Protein AF-A0ABD2P2S1-F1 (afdb_monomer_lite)

pLDDT: mean 74.18, std 14.14, range [40.62, 89.56]

Sequence (61 aa):
DDSEEDTCCCLVCAESYNDDASGLDWIQCISCKGWAHITCIKGDIRKYICLNCFSDDEYSD

Structure (mmCIF, N/CA/C/O backbone):
data_AF-A0ABD2P2S1-F1
#
_entry.id   AF-A0ABD2P2S1-F1
#
loop_
_atom_site.group_PDB
_atom_site.id
_atom_site.type_symbol
_atom_site.label_atom_id
_atom_site.label_alt_id
_atom_site.label_comp_id
_atom_site.label_asym_id
_atom_site.label_entity_id
_atom_site.label_seq_id
_atom_site.pdbx_PDB_ins_code
_atom_site.Cartn_x
_atom_site.Cartn_y
_atom_site.Cartn_z
_atom_site.occupancy
_atom_site.B_iso_or_equiv
_atom_site.auth_seq_id
_atom_site.auth_comp_id
_atom_site.auth_asym_id
_atom_site.auth_atom_id
_atom_site.pdbx_PDB_model_num
ATOM 1 N N . ASP A 1 1 ? 20.828 17.671 13.125 1.00 40.62 1 ASP A N 1
ATOM 2 C CA . ASP A 1 1 ? 20.544 16.236 13.178 1.00 40.62 1 ASP A CA 1
ATOM 3 C C . ASP A 1 1 ? 19.374 16.042 12.239 1.00 40.62 1 ASP A C 1
ATOM 5 O O . ASP A 1 1 ? 18.244 16.329 12.608 1.00 40.62 1 ASP A O 1
ATOM 9 N N . ASP A 1 2 ? 19.697 15.844 10.963 1.00 43.94 2 ASP A N 1
ATOM 10 C CA . ASP A 1 2 ? 18.723 15.735 9.875 1.00 43.94 2 ASP A CA 1
ATOM 11 C C . ASP A 1 2 ? 18.180 14.308 9.960 1.00 43.94 2 ASP A C 1
ATOM 13 O O . ASP A 1 2 ? 18.732 13.375 9.382 1.00 43.94 2 ASP A O 1
ATOM 17 N N . SER A 1 3 ? 17.210 14.105 10.853 1.00 48.28 3 SER A N 1
ATOM 18 C CA . SER A 1 3 ? 16.470 12.852 10.907 1.00 48.28 3 SER A CA 1
ATOM 19 C C . SER A 1 3 ? 15.576 12.833 9.675 1.00 48.28 3 SER A C 1
ATOM 21 O O . SER A 1 3 ? 14.415 13.234 9.724 1.00 48.28 3 SER A O 1
ATOM 23 N N . GLU A 1 4 ? 16.157 12.414 8.551 1.00 53.53 4 GLU A N 1
ATOM 24 C CA . GLU A 1 4 ? 15.456 11.867 7.395 1.00 53.53 4 GLU A CA 1
ATOM 25 C C . GLU A 1 4 ? 14.735 10.598 7.870 1.00 53.53 4 GLU A C 1
ATOM 27 O O . GLU A 1 4 ? 15.127 9.471 7.569 1.00 53.53 4 GLU A O 1
ATOM 32 N N . GLU A 1 5 ? 13.721 10.780 8.718 1.00 54.00 5 GLU A N 1
ATOM 33 C CA . GLU A 1 5 ? 12.753 9.751 9.032 1.00 54.00 5 GLU A CA 1
ATOM 34 C C . GLU A 1 5 ? 12.106 9.406 7.698 1.00 54.00 5 GLU A C 1
ATOM 36 O O . GLU A 1 5 ? 11.241 10.138 7.206 1.00 54.00 5 GLU A O 1
ATOM 41 N N . ASP A 1 6 ? 12.616 8.333 7.088 1.00 56.06 6 ASP A N 1
ATOM 42 C CA . ASP A 1 6 ? 12.030 7.597 5.975 1.00 56.06 6 ASP A CA 1
ATOM 43 C C . ASP A 1 6 ? 10.614 7.227 6.410 1.00 56.06 6 ASP A C 1
ATOM 45 O O . ASP A 1 6 ? 10.336 6.200 7.033 1.00 56.06 6 ASP A O 1
ATOM 49 N N . THR A 1 7 ? 9.729 8.199 6.237 1.00 63.53 7 THR A N 1
ATOM 50 C CA . THR A 1 7 ? 8.386 8.188 6.771 1.00 63.53 7 THR A CA 1
ATOM 51 C C . THR A 1 7 ? 7.661 7.221 5.870 1.00 63.53 7 THR A C 1
ATOM 53 O O . THR A 1 7 ? 7.325 7.522 4.726 1.00 63.53 7 THR A O 1
ATOM 56 N N . CYS A 1 8 ? 7.526 5.994 6.362 1.00 73.94 8 CYS A N 1
ATOM 57 C CA . CYS A 1 8 ? 6.863 4.918 5.658 1.00 73.94 8 CYS A CA 1
ATOM 58 C C . CYS A 1 8 ? 5.398 5.325 5.443 1.00 73.94 8 CYS A C 1
ATOM 60 O O . CYS A 1 8 ? 4.567 5.230 6.347 1.00 73.94 8 CYS A O 1
ATOM 62 N N . CYS A 1 9 ? 5.106 5.867 4.262 1.00 83.88 9 CYS A N 1
ATOM 63 C CA . CYS A 1 9 ? 3.788 6.355 3.877 1.00 83.88 9 CYS A CA 1
ATOM 64 C C . CYS A 1 9 ? 3.064 5.309 3.036 1.00 83.88 9 CYS A C 1
ATOM 66 O O . CYS A 1 9 ? 3.647 4.663 2.163 1.00 83.88 9 CYS A O 1
ATOM 68 N N . CYS A 1 10 ? 1.764 5.161 3.270 1.00 86.88 10 CYS A N 1
ATOM 69 C CA . CYS A 1 10 ? 0.938 4.229 2.526 1.00 86.88 10 CYS A CA 1
ATOM 70 C C . CYS A 1 10 ? 0.794 4.683 1.069 1.00 86.88 10 CYS A C 1
ATOM 72 O O . CYS A 1 10 ? 0.243 5.744 0.791 1.00 86.88 10 CYS A O 1
ATOM 74 N N . LEU A 1 11 ? 1.184 3.832 0.120 1.00 87.00 11 LEU A N 1
ATOM 75 C CA . LEU A 1 11 ? 1.067 4.102 -1.320 1.00 87.00 11 LEU A CA 1
ATOM 76 C C . LEU A 1 11 ? -0.379 4.273 -1.830 1.00 87.00 11 LEU A C 1
ATOM 78 O O . LEU A 1 11 ? -0.567 4.636 -2.988 1.00 87.00 11 LEU A O 1
ATOM 82 N N . VAL A 1 12 ? -1.395 3.980 -1.009 1.00 85.19 12 VAL A N 1
ATOM 83 C CA . VAL A 1 12 ? -2.818 4.077 -1.385 1.00 85.19 12 VAL A CA 1
ATOM 84 C C . VAL A 1 12 ? -3.478 5.337 -0.823 1.00 85.19 12 VAL A C 1
ATOM 86 O O . VAL A 1 12 ? -4.132 6.057 -1.570 1.00 85.19 12 VAL A O 1
ATOM 89 N N . CYS A 1 13 ? -3.337 5.604 0.480 1.00 86.81 13 CYS A N 1
ATOM 90 C CA . CYS A 1 13 ? -3.963 6.760 1.137 1.00 86.81 13 CYS A CA 1
ATOM 91 C C . CYS A 1 13 ? -3.005 7.931 1.390 1.00 86.81 13 CYS A C 1
ATOM 93 O O . CYS A 1 13 ? -3.459 8.984 1.822 1.00 86.81 13 CYS A O 1
ATOM 95 N N . ALA A 1 14 ? -1.706 7.758 1.123 1.00 83.75 14 ALA A N 1
ATOM 96 C CA . ALA A 1 14 ? -0.641 8.724 1.401 1.00 83.7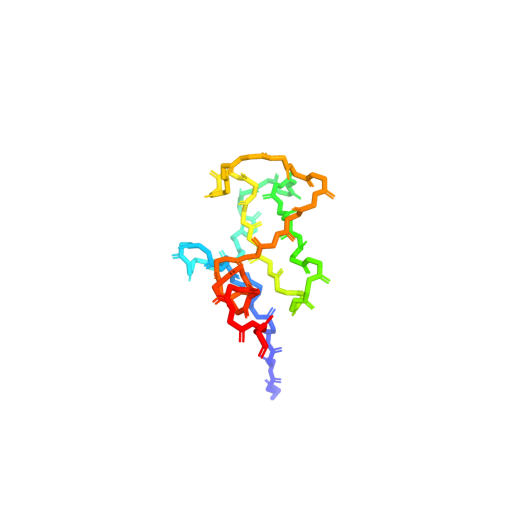5 14 ALA A CA 1
ATOM 97 C C . ALA A 1 14 ? -0.502 9.130 2.882 1.00 83.75 14 ALA A C 1
ATOM 99 O O . ALA A 1 14 ? 0.191 10.096 3.187 1.00 83.75 14 ALA A O 1
ATOM 100 N N . GLU A 1 15 ? -1.120 8.388 3.804 1.00 82.44 15 GLU A N 1
ATOM 101 C CA . GLU A 1 15 ? -0.943 8.604 5.240 1.00 82.44 15 GLU A CA 1
ATOM 102 C C . GLU A 1 15 ? 0.314 7.894 5.746 1.00 82.44 15 GLU A C 1
ATOM 104 O O . GLU A 1 15 ? 0.640 6.784 5.307 1.00 82.44 15 GLU A O 1
ATOM 109 N N . SER A 1 16 ? 1.024 8.550 6.662 1.00 76.56 16 SER A N 1
ATOM 110 C CA . SER A 1 16 ? 2.215 8.013 7.314 1.00 76.56 16 SER A CA 1
ATOM 111 C C . SER A 1 16 ? 1.861 6.899 8.292 1.00 76.56 16 SER A C 1
ATOM 113 O O . SER A 1 16 ? 0.761 6.863 8.849 1.00 76.56 16 SER A O 1
ATOM 115 N N . TYR A 1 17 ? 2.824 6.012 8.537 1.00 70.81 17 TYR A N 1
ATOM 116 C CA . TYR A 1 17 ? 2.760 5.068 9.642 1.00 70.81 17 TYR A CA 1
ATOM 117 C C . TYR A 1 17 ? 2.448 5.796 10.948 1.00 70.81 17 TYR A C 1
ATOM 119 O O . TYR A 1 17 ? 3.221 6.636 11.404 1.00 70.81 17 TYR A O 1
ATOM 127 N N . ASN A 1 18 ? 1.286 5.490 11.522 1.00 67.94 18 ASN A N 1
ATOM 128 C CA . ASN A 1 18 ? 0.876 6.026 12.807 1.00 67.94 18 ASN A CA 1
ATOM 129 C C . ASN A 1 18 ? 1.102 4.942 13.862 1.00 67.94 18 ASN A C 1
ATOM 131 O O . ASN A 1 18 ? 0.448 3.900 13.826 1.00 67.94 18 ASN A O 1
ATOM 135 N N . ASP A 1 19 ? 2.029 5.187 14.787 1.00 61.59 19 ASP A N 1
ATOM 136 C CA . ASP A 1 19 ? 2.452 4.224 15.819 1.00 61.59 19 ASP A CA 1
ATOM 137 C C . ASP A 1 19 ? 1.287 3.794 16.743 1.00 61.59 19 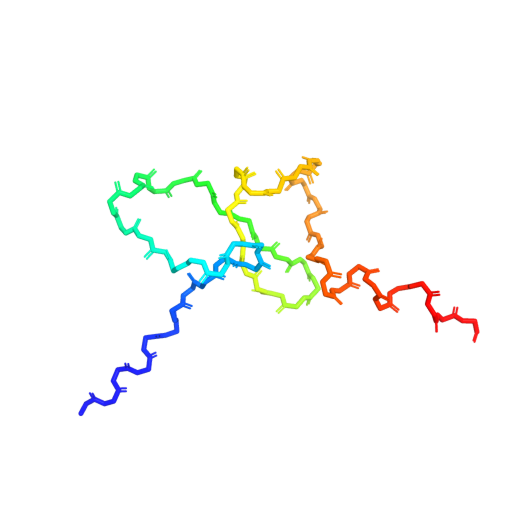ASP A C 1
ATOM 139 O O . ASP A 1 19 ? 1.267 2.685 17.272 1.00 61.59 19 ASP A O 1
ATOM 143 N N . ASP A 1 20 ? 0.243 4.629 16.839 1.00 58.66 20 ASP A N 1
ATOM 144 C CA . ASP A 1 20 ? -1.006 4.358 17.567 1.00 58.66 20 ASP A CA 1
ATOM 145 C C . ASP A 1 20 ? -1.850 3.217 16.953 1.00 58.66 20 ASP A C 1
ATOM 147 O O . ASP A 1 20 ? -2.653 2.576 17.637 1.00 58.66 20 ASP A O 1
ATOM 151 N N . ALA A 1 21 ? -1.668 2.910 15.665 1.00 57.75 21 ALA A N 1
ATOM 152 C CA . ALA A 1 21 ? -2.412 1.869 14.960 1.00 57.75 21 ALA A CA 1
ATOM 153 C C . ALA A 1 21 ? -1.747 0.492 15.114 1.00 57.75 21 ALA A C 1
ATOM 155 O O . ALA A 1 21 ? -1.386 -0.136 14.127 1.00 57.75 21 ALA A O 1
ATOM 156 N N . SER A 1 22 ? -1.573 0.037 16.361 1.00 52.72 22 SER A N 1
ATOM 157 C CA . SER A 1 22 ? -1.298 -1.356 16.774 1.00 52.72 22 SER A CA 1
ATOM 158 C C . SER A 1 22 ? -0.682 -2.278 15.696 1.00 52.72 22 SER A C 1
ATOM 160 O O . SER A 1 22 ? -1.258 -3.283 15.291 1.00 52.72 22 SER A O 1
ATOM 162 N N . GLY A 1 23 ? 0.526 -1.937 15.252 1.00 58.56 23 GLY A N 1
ATOM 163 C CA . GLY A 1 23 ? 1.603 -2.855 14.886 1.00 58.56 23 GLY A CA 1
ATOM 164 C C . GLY A 1 23 ? 1.548 -3.740 13.632 1.00 58.56 23 GLY A C 1
ATOM 165 O O . GLY A 1 23 ? 2.630 -4.160 13.237 1.00 58.56 23 GLY A O 1
ATOM 166 N N . LEU A 1 24 ? 0.422 -4.128 13.018 1.00 63.34 24 LEU A N 1
ATOM 167 C CA . LEU A 1 24 ? 0.473 -5.367 12.199 1.00 63.34 24 LEU A CA 1
ATOM 168 C C . LEU A 1 24 ? -0.399 -5.458 10.943 1.00 63.34 24 LEU A C 1
ATOM 170 O O . LEU A 1 24 ? -0.901 -6.534 10.648 1.00 63.34 24 LEU A O 1
ATOM 174 N N . ASP A 1 25 ? -0.503 -4.410 10.128 1.00 76.00 25 ASP A N 1
ATOM 175 C CA . ASP A 1 25 ? -1.196 -4.548 8.838 1.00 76.00 25 ASP A CA 1
ATOM 176 C C . ASP A 1 25 ? -0.560 -3.710 7.722 1.00 76.00 25 ASP A C 1
ATOM 178 O O . ASP A 1 25 ? -1.227 -2.905 7.080 1.00 76.00 25 ASP A O 1
ATOM 182 N N . TRP A 1 26 ? 0.737 -3.893 7.461 1.00 84.75 26 TRP A N 1
ATOM 183 C CA . TRP A 1 26 ? 1.416 -3.292 6.307 1.00 84.75 26 TRP A CA 1
ATOM 184 C C . TRP A 1 26 ? 1.968 -4.353 5.365 1.00 84.75 26 TRP A C 1
ATOM 186 O O . TRP A 1 26 ? 2.421 -5.418 5.781 1.00 84.75 26 TRP A O 1
ATOM 196 N N . ILE A 1 27 ? 1.950 -4.042 4.077 1.00 87.00 27 ILE A N 1
ATOM 197 C CA . ILE A 1 27 ? 2.452 -4.903 3.022 1.00 87.00 27 ILE A CA 1
ATOM 198 C C . ILE A 1 27 ? 3.417 -4.148 2.116 1.00 87.00 27 ILE A C 1
ATOM 200 O O . ILE A 1 27 ? 3.175 -3.007 1.716 1.00 87.00 27 ILE A O 1
ATOM 204 N N . GLN A 1 28 ? 4.524 -4.805 1.788 1.00 88.81 28 GLN A N 1
ATOM 205 C CA . GLN A 1 28 ? 5.545 -4.253 0.915 1.00 88.81 28 GLN A CA 1
ATOM 206 C C . GLN A 1 28 ? 5.284 -4.654 -0.539 1.00 88.81 28 GLN A C 1
ATOM 208 O O . GLN A 1 28 ? 5.062 -5.825 -0.852 1.00 88.81 28 GLN A O 1
ATOM 213 N N . CYS A 1 29 ? 5.335 -3.678 -1.441 1.00 88.81 29 CYS A N 1
ATOM 214 C CA . CYS A 1 29 ? 5.292 -3.897 -2.876 1.00 88.81 29 CYS A CA 1
ATOM 215 C C . CYS A 1 29 ? 6.516 -4.712 -3.301 1.00 88.81 29 CYS A C 1
ATOM 217 O O . CYS A 1 29 ? 7.660 -4.330 -3.040 1.00 88.81 29 CYS A O 1
ATOM 219 N N . ILE A 1 30 ? 6.294 -5.825 -3.998 1.00 89.56 30 ILE A N 1
ATOM 220 C CA . ILE A 1 30 ? 7.396 -6.697 -4.422 1.00 89.56 30 ILE A CA 1
ATOM 221 C C . ILE A 1 30 ? 8.304 -6.039 -5.472 1.00 89.56 30 ILE A C 1
ATOM 223 O O . ILE A 1 30 ? 9.487 -6.385 -5.517 1.00 89.56 30 ILE A O 1
ATOM 227 N N . SER A 1 31 ? 7.763 -5.083 -6.243 1.00 89.12 31 SER A N 1
ATOM 228 C CA . SER A 1 31 ? 8.444 -4.358 -7.324 1.00 89.12 31 SER A CA 1
ATOM 229 C C . SER A 1 31 ? 9.245 -3.158 -6.799 1.00 89.12 31 SER A C 1
ATOM 231 O O . SER A 1 31 ? 10.469 -3.226 -6.726 1.00 89.12 31 SER A O 1
ATOM 233 N N . CYS A 1 32 ? 8.580 -2.095 -6.329 1.00 88.19 32 CYS A N 1
ATOM 234 C CA . CYS A 1 32 ? 9.251 -0.860 -5.896 1.00 88.19 32 CYS A CA 1
ATOM 235 C C . CYS A 1 32 ? 9.696 -0.832 -4.427 1.00 88.19 32 CYS A C 1
ATOM 237 O O . CYS A 1 32 ? 10.224 0.180 -3.978 1.00 88.19 32 CYS A O 1
ATOM 239 N N . LYS A 1 33 ? 9.447 -1.898 -3.653 1.00 86.75 33 LYS A N 1
ATOM 240 C CA . LYS A 1 33 ? 9.756 -1.983 -2.211 1.00 86.75 33 LYS A CA 1
ATOM 241 C C . LYS A 1 33 ? 9.063 -0.946 -1.314 1.00 86.75 33 LYS A C 1
ATOM 243 O O . LYS A 1 33 ? 9.357 -0.910 -0.122 1.00 86.75 33 LYS A O 1
ATOM 248 N N . GLY A 1 34 ? 8.117 -0.166 -1.841 1.00 87.50 34 GLY A N 1
ATOM 249 C CA . GLY A 1 34 ? 7.286 0.746 -1.052 1.00 87.50 34 GLY A CA 1
ATOM 250 C C . GLY A 1 34 ? 6.182 0.023 -0.277 1.00 87.50 34 GLY A C 1
ATOM 251 O O . GLY A 1 34 ? 5.921 -1.158 -0.507 1.00 87.50 34 GLY A O 1
ATOM 252 N N . TRP A 1 35 ? 5.514 0.729 0.629 1.00 87.94 35 TRP A N 1
ATOM 253 C CA . TRP A 1 35 ? 4.640 0.126 1.634 1.00 87.94 35 TRP A CA 1
ATOM 254 C C . TRP A 1 35 ? 3.194 0.617 1.536 1.00 87.94 35 TRP A C 1
ATOM 256 O O . TRP A 1 35 ? 2.922 1.741 1.125 1.00 87.94 35 TRP A O 1
ATOM 266 N N . ALA A 1 36 ? 2.236 -0.228 1.899 1.00 87.75 36 ALA A N 1
ATOM 267 C CA . ALA A 1 36 ? 0.835 0.164 2.021 1.00 87.75 36 ALA A CA 1
ATOM 268 C C . ALA A 1 36 ? 0.157 -0.574 3.168 1.00 87.75 36 ALA A C 1
ATOM 270 O O . ALA A 1 36 ? 0.550 -1.688 3.507 1.00 87.75 36 ALA A O 1
ATOM 271 N N . HIS A 1 37 ? -0.898 0.012 3.722 1.00 87.31 37 HIS A N 1
ATOM 272 C CA . HIS A 1 37 ? -1.7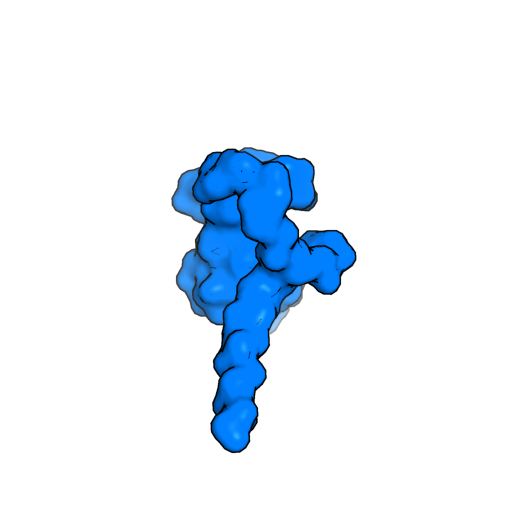37 -0.696 4.677 1.00 87.31 37 HIS A CA 1
ATOM 273 C C . HIS A 1 37 ? -2.444 -1.878 3.997 1.00 87.31 37 HIS A C 1
ATOM 275 O O . HIS A 1 37 ? -3.047 -1.719 2.932 1.00 87.31 37 HIS A O 1
ATOM 281 N N . ILE A 1 38 ? -2.445 -3.042 4.647 1.00 85.38 38 ILE A N 1
ATOM 282 C CA . ILE A 1 38 ? -3.215 -4.230 4.257 1.00 85.38 38 ILE A CA 1
ATOM 283 C C . ILE A 1 38 ? -4.705 -3.883 4.147 1.00 85.38 38 ILE A C 1
ATOM 285 O O . ILE A 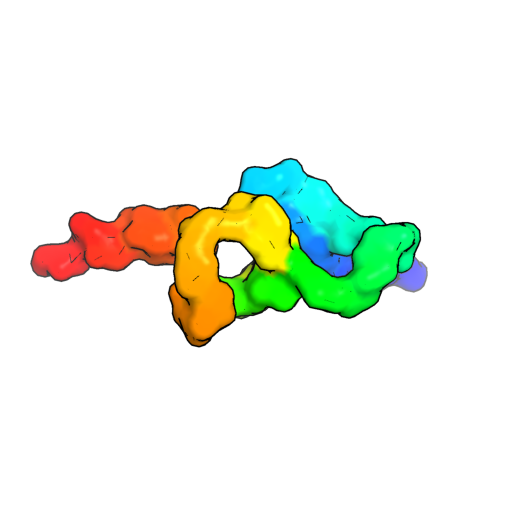1 38 ? -5.384 -4.357 3.245 1.00 85.38 38 ILE A O 1
ATOM 289 N N . THR A 1 39 ? -5.205 -2.995 5.007 1.00 85.00 39 THR A N 1
ATOM 290 C CA . THR A 1 39 ? -6.594 -2.512 4.979 1.00 85.00 39 THR A CA 1
ATOM 291 C C . THR A 1 39 ? -6.897 -1.584 3.799 1.00 85.00 39 THR A C 1
ATOM 293 O O . THR A 1 39 ? -8.046 -1.504 3.363 1.00 85.00 39 THR A O 1
ATOM 296 N N . CYS A 1 40 ? -5.889 -0.886 3.263 1.00 85.75 40 CYS A N 1
ATOM 297 C CA . CYS A 1 40 ? -6.045 -0.028 2.089 1.00 85.75 40 CYS A CA 1
ATOM 298 C C . CYS A 1 40 ? -6.019 -0.818 0.778 1.00 85.75 40 CYS A C 1
ATOM 300 O O . CYS A 1 40 ? -6.549 -0.348 -0.230 1.00 85.75 40 CYS A O 1
ATOM 302 N N . ILE A 1 41 ? -5.406 -2.000 0.770 1.00 83.62 41 ILE A N 1
ATOM 303 C CA . ILE A 1 41 ? -5.364 -2.851 -0.414 1.00 83.62 41 ILE A CA 1
ATOM 304 C C . ILE A 1 41 ? -6.568 -3.795 -0.429 1.00 83.62 41 ILE A C 1
ATOM 306 O O . ILE A 1 41 ? -7.060 -4.253 0.599 1.00 83.62 41 ILE A O 1
ATOM 310 N N . LYS A 1 42 ? -7.060 -4.105 -1.627 1.00 76.38 42 LYS A N 1
ATOM 311 C CA . LYS A 1 42 ? -8.092 -5.124 -1.831 1.00 76.38 42 LYS A CA 1
ATOM 312 C C . LYS A 1 42 ? -7.503 -6.237 -2.684 1.00 76.38 42 LYS A C 1
ATOM 314 O O . LYS A 1 42 ? -7.139 -5.985 -3.827 1.00 76.38 42 LYS A O 1
ATOM 319 N N . GLY A 1 43 ? -7.422 -7.451 -2.141 1.00 71.62 43 GLY A N 1
ATOM 320 C CA . GLY A 1 43 ? -6.954 -8.628 -2.875 1.00 71.62 43 GLY A CA 1
ATOM 321 C C . GLY A 1 43 ? -6.013 -9.523 -2.073 1.00 71.62 43 GLY A C 1
ATOM 322 O O . GLY A 1 43 ? -5.977 -9.479 -0.845 1.00 71.62 43 GLY A O 1
ATOM 323 N N . ASP A 1 44 ? -5.258 -10.353 -2.793 1.00 73.62 44 ASP A N 1
ATOM 324 C CA . ASP A 1 44 ? -4.301 -11.294 -2.218 1.00 73.62 44 ASP A CA 1
ATOM 325 C C . ASP A 1 44 ? -3.050 -10.586 -1.675 1.00 73.62 44 ASP A C 1
ATOM 327 O O . ASP A 1 44 ? -2.180 -10.130 -2.417 1.00 73.62 44 ASP A O 1
ATOM 331 N N . ILE A 1 45 ? -2.893 -10.614 -0.353 1.00 77.31 45 ILE A N 1
ATOM 332 C CA . ILE A 1 45 ? -1.713 -10.114 0.374 1.00 77.31 45 ILE A CA 1
ATOM 333 C C . ILE A 1 45 ? -0.421 -10.915 0.106 1.00 77.31 45 ILE A C 1
ATOM 335 O O . ILE A 1 45 ? 0.640 -10.585 0.622 1.00 77.31 45 ILE A O 1
ATOM 339 N N . ARG A 1 46 ? -0.466 -12.001 -0.676 1.00 78.75 46 ARG A N 1
ATOM 340 C CA . ARG A 1 46 ? 0.727 -12.820 -0.966 1.00 78.75 46 ARG A CA 1
ATOM 341 C C . ARG A 1 46 ? 1.651 -12.199 -2.012 1.00 78.75 46 ARG A C 1
ATOM 343 O O . ARG A 1 46 ? 2.845 -12.484 -2.007 1.00 78.75 46 ARG A O 1
ATOM 350 N N . LYS A 1 47 ? 1.101 -11.410 -2.936 1.00 81.12 47 LYS A N 1
ATOM 351 C CA . LYS A 1 47 ? 1.836 -10.759 -4.029 1.00 81.12 47 LYS A CA 1
ATOM 352 C C . LYS A 1 47 ? 1.269 -9.364 -4.251 1.00 81.12 47 LYS A C 1
ATOM 354 O O . LYS A 1 47 ? 0.507 -9.137 -5.184 1.00 81.12 47 LYS A O 1
ATOM 359 N N . TYR A 1 48 ? 1.628 -8.440 -3.372 1.00 87.06 48 TYR A N 1
ATOM 360 C CA . TYR A 1 48 ? 1.216 -7.054 -3.529 1.00 87.06 48 TYR A CA 1
ATOM 361 C C . TYR A 1 48 ? 2.125 -6.317 -4.510 1.00 87.06 48 TYR A C 1
ATOM 363 O O . TYR A 1 48 ? 3.347 -6.271 -4.347 1.00 87.06 48 TYR A O 1
ATOM 371 N N . ILE A 1 49 ? 1.494 -5.724 -5.517 1.00 88.31 49 ILE A N 1
ATOM 372 C CA . ILE A 1 49 ? 2.082 -4.768 -6.448 1.00 88.31 49 ILE A CA 1
ATOM 373 C C . ILE A 1 49 ? 1.237 -3.501 -6.322 1.00 88.31 49 ILE A C 1
ATOM 375 O O . ILE A 1 49 ? 0.011 -3.563 -6.416 1.00 88.31 49 ILE A O 1
ATOM 379 N N . CYS A 1 50 ? 1.870 -2.361 -6.048 1.00 87.56 50 CYS A N 1
ATOM 380 C CA . CYS A 1 50 ? 1.151 -1.097 -5.916 1.00 87.56 50 CYS A CA 1
ATOM 381 C C . CYS A 1 50 ? 0.625 -0.612 -7.274 1.00 87.56 50 CYS A C 1
ATOM 383 O O . CYS A 1 50 ? 1.155 -0.987 -8.318 1.00 87.56 50 CYS A O 1
ATOM 385 N N . LEU A 1 51 ? -0.378 0.269 -7.254 1.00 82.56 51 LEU A N 1
ATOM 386 C CA . LEU A 1 51 ? -1.001 0.814 -8.467 1.00 82.56 51 LEU A CA 1
ATOM 387 C C . LEU A 1 51 ? 0.019 1.443 -9.427 1.00 82.56 51 LEU A C 1
ATOM 389 O O . LEU A 1 51 ? -0.099 1.257 -10.631 1.00 82.56 51 LEU A O 1
ATOM 393 N N . ASN A 1 52 ? 1.049 2.103 -8.889 1.00 82.62 52 ASN A N 1
ATOM 394 C CA . ASN A 1 52 ? 2.103 2.736 -9.686 1.00 82.62 52 ASN A CA 1
ATOM 395 C C . ASN A 1 52 ? 2.940 1.719 -10.479 1.00 82.62 52 ASN A C 1
ATOM 397 O O . ASN A 1 52 ? 3.334 1.998 -11.604 1.00 82.62 52 ASN A O 1
ATOM 401 N N . CYS A 1 53 ? 3.221 0.549 -9.898 1.00 86.44 53 CYS A N 1
ATOM 402 C CA . CYS A 1 53 ? 3.937 -0.527 -10.589 1.00 86.44 53 CYS A CA 1
ATOM 403 C C . CYS A 1 53 ? 3.002 -1.353 -11.473 1.00 86.44 53 CYS A C 1
ATOM 405 O O . CYS A 1 53 ? 3.420 -1.849 -12.507 1.00 86.44 53 CYS A O 1
ATOM 407 N N . PHE A 1 54 ? 1.741 -1.507 -11.070 1.00 80.19 54 PHE A N 1
ATOM 408 C CA . PHE A 1 54 ? 0.757 -2.265 -11.834 1.00 80.19 54 PHE A CA 1
ATOM 409 C C . PHE A 1 54 ? 0.435 -1.594 -13.177 1.00 80.19 54 PHE A C 1
ATOM 411 O O . PHE A 1 54 ? 0.225 -2.281 -14.167 1.00 80.19 54 PHE A O 1
ATOM 418 N N . SER A 1 55 ? 0.436 -0.258 -13.236 1.00 70.81 55 SER A N 1
ATOM 419 C CA . SER A 1 55 ? 0.228 0.488 -14.484 1.00 70.81 55 SER A CA 1
ATOM 420 C C . SER A 1 55 ? 1.392 0.414 -15.480 1.00 70.81 55 SER A C 1
ATOM 422 O O . SER A 1 55 ? 1.196 0.766 -16.639 1.00 70.81 55 SER A O 1
ATOM 424 N N . ASP A 1 56 ? 2.585 0.002 -15.044 1.00 59.53 56 ASP A N 1
ATOM 425 C CA . ASP A 1 56 ? 3.789 -0.075 -15.889 1.00 59.53 56 ASP A CA 1
ATOM 426 C C . ASP A 1 56 ? 3.858 -1.392 -16.692 1.00 59.53 56 ASP A C 1
ATOM 428 O O . ASP A 1 56 ? 4.403 -1.430 -17.792 1.00 59.53 56 ASP A O 1
ATOM 432 N N . ASP A 1 57 ? 3.226 -2.461 -16.192 1.00 57.62 57 ASP A N 1
ATOM 433 C CA . ASP A 1 57 ? 3.256 -3.803 -16.802 1.00 57.62 57 ASP A CA 1
ATOM 434 C C . ASP A 1 57 ? 2.388 -3.921 -18.080 1.00 57.62 57 ASP A C 1
ATOM 436 O O . ASP A 1 57 ? 2.591 -4.819 -18.891 1.00 57.62 57 ASP A O 1
ATOM 440 N N . GLU A 1 58 ? 1.445 -3.000 -18.313 1.00 57.75 58 GLU A N 1
ATOM 441 C CA . GLU A 1 58 ? 0.490 -3.060 -19.441 1.00 57.75 58 GLU A CA 1
ATOM 442 C C . GLU A 1 58 ? 1.024 -2.441 -20.755 1.00 57.75 58 GLU A C 1
ATOM 444 O O . GLU A 1 58 ? 0.266 -2.269 -21.709 1.00 57.75 58 GLU A O 1
ATOM 449 N N . TYR A 1 59 ? 2.313 -2.084 -20.827 1.00 55.16 59 TYR A N 1
ATOM 450 C CA . TYR A 1 59 ? 2.922 -1.441 -22.006 1.00 55.16 59 TYR A CA 1
ATOM 451 C C . TYR A 1 59 ? 4.301 -2.004 -22.393 1.00 55.16 59 TYR A C 1
ATOM 453 O O . TYR A 1 59 ? 5.163 -1.273 -22.877 1.00 55.16 59 TYR A O 1
ATOM 461 N N . SER A 1 60 ? 4.526 -3.308 -22.223 1.00 53.41 60 SER A N 1
ATOM 462 C CA . SER A 1 60 ? 5.639 -3.994 -22.900 1.00 53.41 60 SER A CA 1
ATOM 463 C C . SER A 1 60 ? 5.114 -4.889 -24.026 1.00 53.41 60 SER A C 1
ATOM 465 O O . SER A 1 60 ? 4.919 -6.087 -23.826 1.00 53.41 60 SER A O 1
ATOM 467 N N . ASP A 1 61 ? 4.870 -4.276 -25.190 1.00 50.34 61 ASP A N 1
ATOM 468 C CA . ASP A 1 61 ? 4.837 -4.939 -26.509 1.00 50.34 61 ASP A CA 1
ATOM 469 C C . ASP A 1 61 ? 6.217 -4.804 -27.174 1.00 50.34 61 ASP A C 1
ATOM 471 O O . ASP A 1 61 ? 6.717 -3.655 -27.262 1.00 50.34 61 ASP A O 1
#

Organism: NCBI:txid559131

InterPro domains:
  IPR011011 Zinc finger, FYVE/PHD-type [SSF57903] (2-56)
  IPR013083 Zinc finger, RING/FYVE/PHD-type [G3DSA:3.30.40.10] (9-48)

Radius of gyration: 13.31 Å; 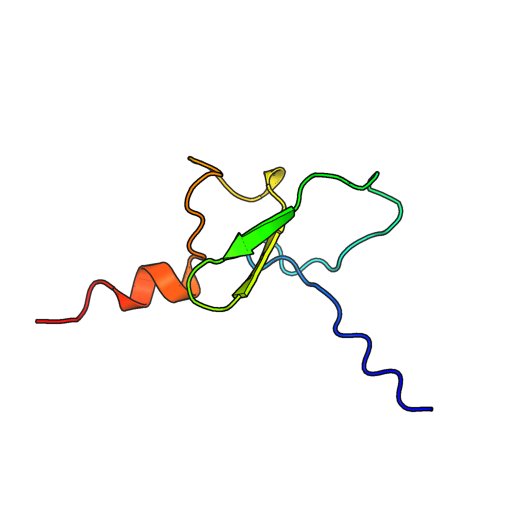chains: 1; bounding box: 29×29×44 Å

Foldseek 3Di:
DPPPVVFQAALQPRHGDDPVPPDDAKAAAPPPRHIHGNVSDDDDSPHDHHPVRVVVVVPDD

Secondary structure (DSSP, 8-state):
--------B-TTT--B--TTS-S--EEE-TTT--EEETTT--S-TTS---HHHHTTGGG--

=== Feature glossary ===
The record interleaves many kinds of information about one protein. Here is each kind framed as the question it answers.

Q: What known structures does this most resemble?
A: Structural nearest neighbors (via Foldseek easy-search vs the PDB). Reported per hit: target PDB id, E-value, and alignment TM-score. A TM-score above ~0.5 is the conventional threshold for 'same fold'.

Q: Where is each backbone atom in 3D?
A: The mmCIF table is the protein's shape written out atom by atom. For each backbone N, Cα, C, and carbonyl O, it records an (x, y, z) coord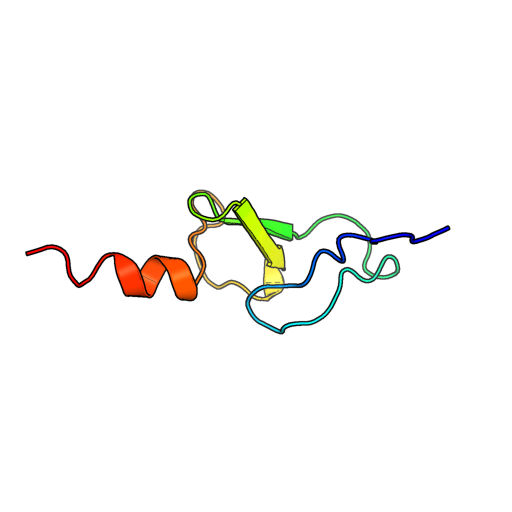inate triple in Å plus the residue type, chain letter, and residue number.

Q: What are the backbone torsion angles?
A: The φ/ψ torsion pair specifies the backbone conformation at each residue. φ rotates about the N–Cα bond, ψ about the Cα–C bond. Steric clashes forbid most of the (φ, ψ) plane — the allowed regions (α-helix basin, β-sheet basin, left-handed helix) are the Ramachandran-allowed regions.

Q: Which residues are buried vs exposed?
A: Solvent-accessible surface area (SASA) is the area in Å² traced out by the centre of a 1.4 Å probe sphere (a water molecule) rolled over the protein's van der Waals surface (Shrake–Rupley / Lee–Richards construction). Buried residues have near-zero SASA; fully exposed residues can exceed 200 Å². The total SASA scales roughly with the number of surface residues.

Q: How confident is the AlphaFold model at each residue?
A: pLDDT is the predicted lDDT-Cα score: AlphaFold's confidence that the local environment of each residue (all inter-atomic distances within 15 Å) is correctly placed. It is a per-residue number between 0 and 100, with higher meaning more reliable.

Q: What does the local fold look like, residue by residue?
A: 3Di is Foldseek's structural alphabet. Each residue is assigned one of twenty discrete states based on how its Cα sits relative to its spatial (not sequential) neighbors. Aligning 3Di strings finds structural homologs roughly as well as full 3D superposition, but orders of magnitude faster.

Q: How big and how compact is the whole molecule?
A: Radius of gyration (Rg) is the root-mean-square distance of Cα atoms from their centroid — a single number for overall size and compactness. A globular domain of N residues has Rg ≈ 2.2·N^0.38 Å; an extended or disordered chain has a much larger Rg. The Cα contact count is the number of residue pairs whose Cα atoms are within 8 Å and are more than four positions apart in sequence — a standard proxy for tertiary packing density. The bounding box is the smallest axis-aligned box enclosing all Cα atoms.

Q: Which residues are in helices, strands, or loops?
A: DSSP 8-state secondary structure assigns each residue one of H (α-helix), G (3₁₀-helix), I (π-helix), E (extended β-strand), B (isolated β-bridge), T (hydrogen-bonded turn), S (bend), or '-' (coil). The assignment is computed from backbone hydrogen-bond geometry via the Kabsch–Sander algorithm.

Q: How mobile is each atom in the crystal?
A: Crystallographic B-factors measure how much each atom's electron density is smeared out, in Å². They rise in mobile loops and surface residues and fall in the buried interior. In AlphaFold models this column is repurposed to hold pLDDT instead.

Q: What if only a Cα trace is available?
A: P-SEA three-state annotation labels each residue as helix, strand, or coil based purely on the geometry of the Cα trace. It serves as a fallback when the full backbone (and thus DSSP) is unavailable.

Q: What family and function is it annotated with?
A: Database cross-references. InterPro integrates a dozen domain/family signature databases into unified entries with residue-range hits. GO terms attach function/process/location labels with evidence codes. CATH codes position the fold in a four-level structural taxonomy. Organism is the NCBI-taxonomy species name.

Q: Are the domains correctly placed relative to each other?
A: Predicted Aligned Error (PAE) is an AlphaFold confidence matrix: entry (i, j) is the expected error in the position of residue j, in ångströms, when the prediction is superimposed on the true structure at residue i. Low PAE within a block of residues means that block is internally rigid and well-predicted; high PAE between two blocks means their relative placement is uncertain even if each block individually is confident.

Q: What do the diagnostic plots show?
A: Three diagnostic plots accompany the record. The Cα contact map visualizes the tertiary structure as a 2D adjacency matrix (8 Å cutoff, sequence-local contacts suppressed). The Ramachandran plot shows the distribution of backbone (φ, ψ) torsions, with points in the α and β basins reflecting secondary structure content. The PAE plot shows AlphaFold's inter-residue confidence as a color matrix.

Q: What is the amino-acid chain?
A: Primary structure: the covalent order of the twenty standard amino acids along the backbone. Two proteins with the same sequence will (almost always) fold to the same structure; two with 30% identity often share a fold but not the details.

Q: What do the rendered images show?
A: The six renders are orthographic views along the three Cartesian axes in both directions. Representation (cartoon, sticks, or surface) and color scheme (sequence-rainbow or by-chain) vary across proteins so the training set covers all the common visualization conventions.